Protein AF-H5TL87-F1 (afdb_monomer_lite)

pLDDT: mean 71.35, std 17.28, range [43.56, 94.31]

Structure (mmCIF, N/CA/C/O backbone):
data_AF-H5TL87-F1
#
_entry.id   AF-H5TL87-F1
#
loop_
_atom_site.group_PDB
_atom_site.id
_atom_site.type_symbol
_atom_site.label_atom_id
_atom_site.label_alt_id
_atom_site.label_comp_id
_atom_site.label_asym_id
_atom_site.label_entity_id
_atom_site.label_seq_id
_atom_site.pdbx_PDB_ins_code
_atom_site.Cartn_x
_atom_site.Cartn_y
_atom_site.Cartn_z
_atom_site.occupancy
_atom_site.B_iso_or_equiv
_atom_site.auth_seq_id
_atom_site.auth_comp_id
_atom_site.auth_asym_id
_atom_site.auth_atom_id
_atom_site.pdbx_PDB_model_num
ATOM 1 N N . HIS A 1 1 ? 25.131 -16.813 -22.843 1.00 49.69 1 HIS A N 1
ATOM 2 C CA . HIS A 1 1 ? 24.620 -15.537 -23.363 1.00 49.69 1 HIS A CA 1
ATOM 3 C C . HIS A 1 1 ? 23.136 -15.681 -23.675 1.00 49.69 1 HIS A C 1
ATOM 5 O O . HIS A 1 1 ? 22.746 -16.664 -24.287 1.00 49.69 1 HIS A O 1
ATOM 11 N N . ASP A 1 2 ? 22.353 -14.729 -23.167 1.00 52.34 2 ASP A N 1
ATOM 12 C CA . ASP A 1 2 ? 21.131 -14.170 -23.767 1.00 52.34 2 ASP A CA 1
ATOM 13 C C . ASP A 1 2 ? 19.817 -14.960 -23.745 1.00 52.34 2 ASP A C 1
ATOM 15 O O . ASP A 1 2 ? 19.036 -14.928 -24.688 1.00 52.34 2 ASP A O 1
ATOM 19 N N . HIS A 1 3 ? 19.494 -15.589 -22.612 1.00 46.31 3 HIS A N 1
ATOM 20 C CA . HIS A 1 3 ? 18.098 -15.936 -22.280 1.00 46.31 3 HIS A CA 1
ATOM 21 C C . HIS A 1 3 ? 17.522 -15.047 -21.155 1.00 46.31 3 HIS A C 1
ATOM 23 O O . HIS A 1 3 ? 16.311 -15.010 -20.947 1.00 46.31 3 HIS A O 1
ATOM 29 N N . ALA A 1 4 ? 18.371 -14.290 -20.448 1.00 50.25 4 ALA A N 1
ATOM 30 C CA . ALA A 1 4 ? 17.962 -13.422 -19.341 1.00 50.25 4 ALA A CA 1
ATOM 31 C C . ALA A 1 4 ? 17.340 -12.092 -19.816 1.00 50.25 4 ALA A C 1
ATOM 33 O O . ALA A 1 4 ? 16.359 -11.627 -19.231 1.00 50.25 4 ALA A O 1
ATOM 34 N N . ASP A 1 5 ? 17.831 -11.521 -20.919 1.00 50.16 5 ASP A N 1
ATOM 35 C CA . ASP A 1 5 ? 17.397 -10.195 -21.383 1.00 50.16 5 ASP A CA 1
ATOM 36 C C . ASP A 1 5 ? 16.049 -10.213 -22.119 1.00 50.16 5 ASP A C 1
ATOM 38 O O . ASP A 1 5 ? 15.261 -9.268 -22.019 1.00 50.16 5 ASP A O 1
ATOM 42 N N . ILE A 1 6 ? 15.712 -11.325 -22.781 1.00 48.50 6 ILE A N 1
ATOM 43 C CA . ILE A 1 6 ? 14.431 -11.483 -23.488 1.00 48.50 6 I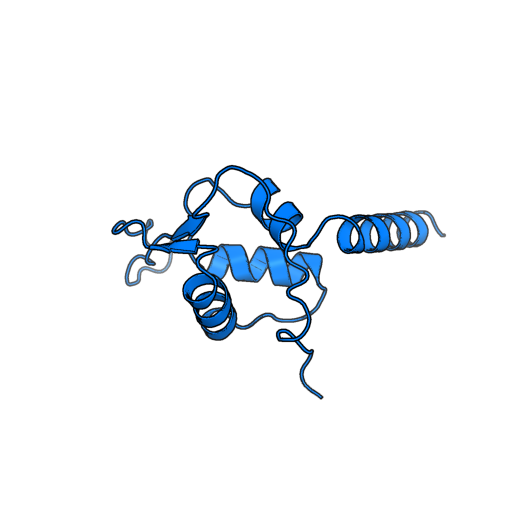LE A CA 1
ATOM 44 C C . ILE A 1 6 ? 13.281 -11.706 -22.490 1.00 48.50 6 ILE A C 1
ATOM 46 O O . ILE A 1 6 ? 12.205 -11.120 -22.644 1.00 48.50 6 ILE 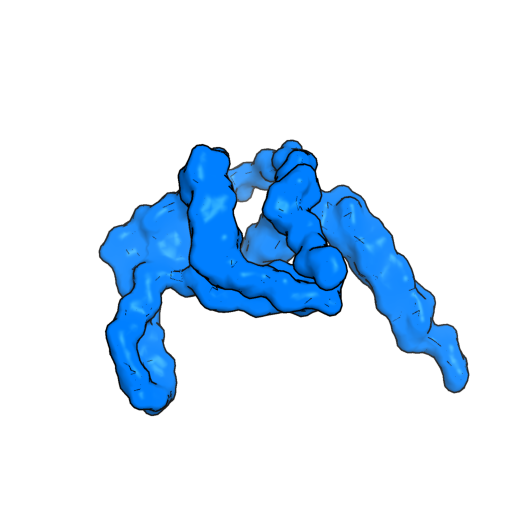A O 1
ATOM 50 N N . ILE A 1 7 ? 13.521 -12.451 -21.402 1.00 49.62 7 ILE A N 1
ATOM 51 C CA . ILE A 1 7 ? 12.538 -12.633 -20.320 1.00 49.62 7 ILE A CA 1
ATOM 52 C C . ILE A 1 7 ? 12.338 -11.320 -19.545 1.00 49.62 7 ILE A C 1
ATOM 54 O O . ILE A 1 7 ? 11.203 -10.961 -19.219 1.00 49.62 7 ILE A O 1
ATOM 58 N N . ALA A 1 8 ? 13.406 -10.549 -19.309 1.00 52.03 8 ALA A N 1
ATOM 59 C CA . ALA A 1 8 ? 13.315 -9.254 -18.635 1.00 52.03 8 ALA A CA 1
ATOM 60 C C . ALA A 1 8 ? 12.528 -8.213 -19.455 1.00 52.03 8 ALA A C 1
ATOM 62 O O . ALA A 1 8 ? 11.692 -7.497 -18.899 1.00 52.03 8 ALA A O 1
ATOM 63 N N . SER A 1 9 ? 12.733 -8.158 -20.776 1.00 49.34 9 SER A N 1
ATOM 64 C CA . SER A 1 9 ? 12.058 -7.194 -21.659 1.00 49.34 9 SER A CA 1
ATOM 65 C C . SER A 1 9 ? 10.592 -7.564 -21.940 1.00 49.34 9 SER A C 1
ATOM 67 O O . SER A 1 9 ? 9.730 -6.682 -22.001 1.00 49.34 9 SER A O 1
ATOM 69 N N . GLY A 1 10 ? 10.284 -8.865 -22.043 1.00 46.44 10 GLY A N 1
ATOM 70 C CA . GLY A 1 10 ? 8.914 -9.373 -22.180 1.00 46.44 10 GLY A CA 1
ATOM 71 C C . GLY A 1 10 ? 8.075 -9.153 -20.919 1.00 46.44 10 GLY A C 1
ATOM 72 O O . GLY A 1 10 ? 6.955 -8.648 -21.001 1.00 46.44 10 GLY A O 1
ATOM 73 N N . ARG A 1 11 ? 8.647 -9.422 -19.737 1.00 50.31 11 ARG A N 1
ATOM 74 C CA . ARG A 1 11 ? 7.973 -9.228 -18.443 1.00 50.31 11 ARG A CA 1
ATOM 75 C C . ARG A 1 11 ? 7.727 -7.753 -18.130 1.00 50.31 11 ARG A C 1
ATOM 77 O O . ARG A 1 11 ? 6.654 -7.416 -17.650 1.00 50.31 11 ARG A O 1
ATOM 84 N N . ARG A 1 12 ? 8.669 -6.864 -18.459 1.00 51.44 12 ARG A N 1
ATOM 85 C CA . ARG A 1 12 ? 8.543 -5.413 -18.228 1.00 51.44 12 ARG A CA 1
ATOM 86 C C . ARG A 1 12 ? 7.494 -4.767 -19.147 1.00 51.44 12 ARG A C 1
ATOM 88 O O . ARG A 1 12 ? 6.732 -3.917 -18.698 1.00 51.44 12 ARG A O 1
ATOM 95 N N . ARG A 1 13 ? 7.381 -5.216 -20.407 1.00 47.66 13 ARG A N 1
ATOM 96 C CA . ARG A 1 13 ? 6.312 -4.774 -21.328 1.00 47.66 13 ARG A CA 1
ATOM 97 C C . ARG A 1 13 ? 4.940 -5.350 -20.983 1.00 47.66 13 ARG A C 1
ATOM 99 O O . ARG A 1 13 ? 3.948 -4.653 -21.160 1.00 47.66 13 ARG A O 1
ATOM 106 N N . LEU A 1 14 ? 4.873 -6.590 -20.497 1.00 46.56 14 LEU A N 1
ATOM 107 C CA . LEU A 1 14 ? 3.624 -7.186 -20.019 1.00 46.56 14 LEU A CA 1
ATOM 108 C C . LEU A 1 14 ? 3.157 -6.510 -18.718 1.00 46.56 14 LEU A C 1
ATOM 110 O O . LEU A 1 14 ? 1.977 -6.201 -18.582 1.00 46.56 14 LEU A O 1
ATOM 114 N N . ALA A 1 15 ? 4.097 -6.183 -17.824 1.00 47.12 15 ALA A N 1
ATOM 115 C CA . ALA A 1 15 ? 3.832 -5.462 -16.583 1.00 47.12 15 ALA A CA 1
ATOM 116 C C . ALA A 1 15 ? 3.451 -3.986 -16.795 1.00 47.12 15 ALA A C 1
ATOM 118 O O . ALA A 1 15 ? 2.692 -3.432 -16.019 1.00 47.12 15 ALA A O 1
ATOM 119 N N . GLY A 1 16 ? 3.927 -3.348 -17.868 1.00 49.91 16 GLY A N 1
ATOM 120 C CA . GLY A 1 16 ? 3.450 -2.021 -18.267 1.00 49.91 16 GLY A CA 1
ATOM 121 C C . GLY A 1 16 ? 2.068 -2.027 -18.938 1.00 49.91 16 GLY A C 1
ATOM 122 O O . GLY A 1 16 ? 1.445 -0.976 -19.032 1.00 49.91 16 GLY A O 1
ATOM 123 N N . LYS A 1 17 ? 1.595 -3.187 -19.424 1.00 43.56 17 LYS A N 1
ATOM 124 C CA . LYS A 1 17 ? 0.291 -3.348 -20.101 1.00 43.56 17 LYS A CA 1
ATOM 125 C C . LYS A 1 17 ? -0.832 -3.800 -19.165 1.00 43.56 17 LYS A C 1
ATOM 127 O O . LYS A 1 17 ? -1.989 -3.477 -19.411 1.00 43.56 17 LYS A O 1
ATOM 132 N N . LEU A 1 18 ? -0.509 -4.533 -18.103 1.00 52.47 18 LEU A N 1
ATOM 133 C CA . LEU A 1 18 ? -1.405 -4.740 -16.967 1.00 52.47 18 LEU A CA 1
ATOM 134 C C . LEU A 1 18 ? -1.244 -3.511 -16.073 1.00 52.47 18 LEU A C 1
ATOM 136 O O . LEU A 1 18 ? -0.143 -3.280 -15.592 1.00 52.47 18 LEU A O 1
ATOM 140 N N . SER A 1 19 ? -2.284 -2.695 -15.879 1.00 59.66 19 SER A N 1
ATOM 141 C CA . SER A 1 19 ? -2.180 -1.522 -14.991 1.00 59.66 19 SER A CA 1
ATOM 142 C C . SER A 1 19 ? -1.488 -1.915 -13.678 1.00 59.66 19 SER A C 1
ATOM 144 O O . SER A 1 19 ? -1.820 -2.945 -13.102 1.00 59.66 19 SER A O 1
ATOM 146 N N . TYR A 1 20 ? -0.487 -1.161 -13.221 1.00 59.12 20 TYR A N 1
ATOM 147 C CA . TYR A 1 20 ? 0.352 -1.577 -12.085 1.00 59.12 20 TYR A CA 1
ATOM 148 C C . TYR A 1 20 ? -0.448 -1.808 -10.800 1.00 59.12 20 TYR A C 1
ATOM 150 O O . TYR A 1 20 ? -0.073 -2.660 -9.996 1.00 59.12 20 TYR A O 1
ATOM 158 N N . THR A 1 21 ? -1.577 -1.112 -10.644 1.00 59.34 21 THR A N 1
ATOM 159 C CA . THR A 1 21 ? -2.552 -1.378 -9.583 1.00 59.34 21 THR A CA 1
ATOM 160 C C . THR A 1 21 ? -3.045 -2.825 -9.646 1.00 59.34 21 THR A C 1
ATOM 162 O O . THR A 1 21 ? -3.096 -3.476 -8.616 1.00 59.34 21 THR A O 1
ATOM 165 N N . ASN A 1 22 ? -3.292 -3.374 -10.840 1.00 60.22 22 ASN A N 1
ATOM 166 C CA . ASN A 1 22 ? -3.696 -4.768 -11.067 1.00 60.22 22 ASN A CA 1
ATOM 167 C C . ASN A 1 22 ? -2.604 -5.777 -10.671 1.00 60.22 22 ASN A C 1
ATOM 169 O O . ASN A 1 22 ? -2.877 -6.775 -10.012 1.00 60.22 22 ASN A O 1
ATOM 173 N N . ILE A 1 23 ? -1.344 -5.511 -11.026 1.00 65.12 23 ILE A N 1
ATOM 174 C CA . ILE A 1 23 ? -0.236 -6.416 -10.679 1.00 65.12 23 ILE A CA 1
ATOM 175 C C . ILE A 1 23 ? -0.014 -6.435 -9.170 1.00 65.12 23 ILE A C 1
ATOM 177 O O . ILE A 1 23 ? 0.135 -7.502 -8.582 1.00 65.12 23 ILE A O 1
ATOM 181 N N . ALA A 1 24 ? -0.022 -5.262 -8.537 1.00 64.00 24 ALA A N 1
ATOM 182 C CA . ALA A 1 24 ? 0.099 -5.173 -7.092 1.00 64.00 24 ALA A CA 1
ATOM 183 C C . ALA A 1 24 ? -1.101 -5.824 -6.386 1.00 64.00 24 ALA A C 1
ATOM 185 O O . ALA A 1 24 ? -0.909 -6.493 -5.378 1.00 64.00 24 ALA A O 1
ATOM 186 N N . PHE A 1 25 ? -2.307 -5.716 -6.953 1.00 65.88 25 PHE A N 1
ATOM 187 C CA . PHE A 1 25 ? -3.511 -6.398 -6.471 1.00 65.88 25 PHE A CA 1
ATOM 188 C C . PHE A 1 25 ? -3.374 -7.922 -6.488 1.00 65.88 25 PHE A C 1
ATOM 190 O O . PHE A 1 25 ? -3.728 -8.589 -5.524 1.00 65.88 25 PHE A O 1
ATOM 197 N N . ALA A 1 26 ? -2.836 -8.473 -7.578 1.00 65.94 26 ALA A N 1
ATOM 198 C CA . ALA A 1 26 ? -2.659 -9.913 -7.734 1.00 65.94 26 ALA A CA 1
ATOM 199 C C . ALA A 1 26 ? -1.565 -10.494 -6.820 1.00 65.94 26 ALA A C 1
ATOM 201 O O . ALA A 1 26 ? -1.576 -11.692 -6.539 1.00 65.94 26 ALA A O 1
ATOM 202 N N . LEU A 1 27 ? -0.604 -9.668 -6.392 1.00 71.19 27 LEU A N 1
ATOM 203 C CA . LEU A 1 27 ? 0.540 -10.094 -5.581 1.00 71.19 27 LEU A CA 1
ATOM 204 C C . LEU A 1 27 ? 0.381 -9.784 -4.090 1.00 71.19 27 LEU A C 1
ATOM 206 O O . LEU A 1 27 ? 0.984 -10.470 -3.266 1.00 71.19 27 LEU A O 1
ATOM 210 N N . ALA A 1 28 ? -0.389 -8.756 -3.736 1.00 77.88 28 ALA A N 1
ATOM 211 C CA . ALA A 1 28 ? -0.580 -8.366 -2.350 1.00 77.88 28 ALA A CA 1
ATOM 212 C C . ALA A 1 28 ? -1.549 -9.324 -1.629 1.00 77.88 28 ALA A C 1
ATOM 214 O O . ALA A 1 28 ? -2.532 -9.785 -2.215 1.00 77.88 28 ALA A O 1
ATOM 215 N N . PRO A 1 29 ? -1.326 -9.602 -0.333 1.00 80.62 29 PRO A N 1
ATOM 216 C CA . PRO A 1 29 ? -2.302 -10.303 0.496 1.00 80.62 29 PRO A CA 1
ATOM 217 C C . PRO A 1 29 ? -3.653 -9.568 0.552 1.00 80.62 29 PRO A C 1
ATOM 219 O O . PRO A 1 29 ? -3.745 -8.382 0.264 1.00 80.62 29 PRO A O 1
ATOM 222 N N . ALA A 1 30 ? -4.710 -10.220 1.048 1.00 85.56 30 ALA A N 1
ATOM 223 C CA . ALA A 1 30 ? -6.011 -9.557 1.241 1.00 85.56 30 ALA A CA 1
ATOM 224 C C . ALA A 1 30 ? -5.958 -8.361 2.220 1.00 85.56 30 ALA A C 1
ATOM 226 O O . ALA A 1 30 ? -6.807 -7.471 2.177 1.00 85.56 30 ALA A O 1
ATOM 227 N N . ARG A 1 31 ? -4.980 -8.356 3.137 1.00 90.56 31 ARG A N 1
ATOM 228 C CA . ARG A 1 31 ? -4.689 -7.255 4.063 1.00 90.56 31 ARG A CA 1
ATOM 229 C C . ARG A 1 31 ? -3.186 -7.105 4.191 1.00 90.56 31 ARG A C 1
ATOM 231 O O . ARG A 1 31 ? -2.513 -8.084 4.501 1.00 90.56 31 ARG A O 1
ATOM 238 N N . PHE A 1 32 ? -2.683 -5.894 4.023 1.00 90.75 32 PHE A N 1
ATOM 239 C CA . PHE A 1 32 ? -1.247 -5.638 3.976 1.00 90.75 32 PHE A CA 1
ATOM 240 C C . PHE A 1 32 ? -0.882 -4.334 4.692 1.00 90.75 32 PHE A C 1
ATOM 242 O O . PHE A 1 32 ? -1.681 -3.391 4.728 1.00 90.75 32 PHE A O 1
ATOM 249 N N . PRO A 1 33 ? 0.324 -4.242 5.273 1.00 93.44 33 PRO A N 1
ATOM 250 C CA . PRO A 1 33 ? 0.909 -2.961 5.621 1.00 93.44 33 PRO A CA 1
ATOM 251 C C . PRO A 1 33 ? 1.301 -2.214 4.340 1.00 93.44 33 PRO A C 1
ATOM 253 O O . PRO A 1 33 ? 1.700 -2.815 3.344 1.00 93.44 33 PRO A O 1
ATOM 256 N N . MET A 1 34 ? 1.244 -0.881 4.364 1.00 91.94 34 MET A N 1
ATOM 257 C CA . MET A 1 34 ? 1.580 -0.094 3.170 1.00 91.94 34 MET A CA 1
ATOM 258 C C . MET A 1 34 ? 3.043 -0.271 2.727 1.00 91.94 34 MET A C 1
ATOM 260 O O . MET A 1 34 ? 3.343 -0.130 1.547 1.00 91.94 34 MET A O 1
ATOM 264 N N . SER A 1 35 ? 3.948 -0.609 3.650 1.00 92.00 35 SER A N 1
ATOM 265 C CA . SER A 1 35 ? 5.352 -0.900 3.336 1.00 92.00 35 SER A CA 1
ATOM 266 C C . SER A 1 35 ? 5.504 -2.108 2.410 1.00 92.00 35 SER A C 1
ATOM 268 O O . SER A 1 35 ? 6.270 -2.042 1.459 1.00 92.00 35 SER A O 1
ATOM 270 N N . GLU A 1 36 ? 4.725 -3.170 2.627 1.00 90.81 36 GLU A N 1
ATOM 271 C CA . GLU A 1 36 ? 4.754 -4.373 1.784 1.00 90.81 36 GLU A CA 1
ATOM 272 C C . GLU A 1 36 ? 4.235 -4.063 0.375 1.00 90.81 36 GLU A C 1
ATOM 274 O O . GLU A 1 36 ? 4.848 -4.445 -0.619 1.00 90.81 36 GLU A O 1
ATOM 279 N N . LEU A 1 37 ? 3.166 -3.265 0.269 1.00 88.62 37 LEU A N 1
ATOM 280 C CA . LEU A 1 37 ? 2.701 -2.789 -1.033 1.00 88.62 37 LEU A CA 1
ATOM 281 C C . LEU A 1 37 ? 3.767 -1.921 -1.727 1.00 88.62 37 LEU A C 1
ATOM 283 O O . LEU A 1 37 ? 4.006 -2.069 -2.923 1.00 88.62 37 LEU A O 1
ATOM 287 N N . SER A 1 38 ? 4.447 -1.051 -0.977 1.00 88.69 38 SER A N 1
ATOM 288 C CA . SER A 1 38 ? 5.555 -0.223 -1.469 1.00 88.69 38 SER A CA 1
ATOM 289 C C . SER A 1 38 ? 6.694 -1.074 -2.039 1.00 88.69 38 SER A C 1
ATOM 291 O O . SER A 1 38 ? 7.202 -0.763 -3.112 1.00 88.69 38 SER A O 1
ATOM 293 N N . GLU A 1 39 ? 7.063 -2.169 -1.370 1.00 88.12 39 GLU A N 1
ATOM 294 C CA . GLU A 1 39 ? 8.090 -3.114 -1.831 1.00 88.12 39 GLU A CA 1
ATOM 295 C C . GLU A 1 39 ? 7.698 -3.807 -3.143 1.00 88.12 39 GLU A C 1
ATOM 297 O O . GLU A 1 39 ? 8.517 -3.886 -4.063 1.00 88.12 39 GLU A O 1
ATOM 302 N N . ILE A 1 40 ? 6.438 -4.237 -3.272 1.00 85.19 40 ILE A N 1
ATOM 303 C CA . ILE A 1 40 ? 5.907 -4.817 -4.516 1.00 85.19 40 ILE A CA 1
ATOM 304 C C . ILE A 1 40 ? 6.007 -3.801 -5.664 1.00 85.19 40 ILE A C 1
ATOM 306 O O . ILE A 1 40 ? 6.478 -4.138 -6.754 1.00 85.19 40 ILE A O 1
ATOM 310 N N . TYR A 1 41 ? 5.623 -2.544 -5.418 1.00 81.12 41 TYR A N 1
ATOM 311 C CA . TYR A 1 41 ? 5.738 -1.469 -6.406 1.00 81.12 41 TYR A CA 1
ATOM 312 C C . TYR A 1 41 ? 7.199 -1.179 -6.775 1.00 81.12 41 TYR A C 1
ATOM 314 O O . TYR A 1 41 ? 7.500 -1.068 -7.962 1.00 81.12 41 TYR A O 1
ATOM 322 N N . CYS A 1 42 ? 8.117 -1.120 -5.804 1.00 84.31 42 CYS A N 1
ATOM 323 C CA . CYS A 1 42 ? 9.551 -0.962 -6.064 1.00 84.31 42 CYS A CA 1
ATOM 324 C C . CYS A 1 42 ? 10.085 -2.069 -6.983 1.00 84.31 42 CYS A C 1
ATOM 326 O O . CYS A 1 42 ? 10.780 -1.789 -7.960 1.00 84.31 42 CYS A O 1
ATOM 328 N N . ALA A 1 43 ? 9.739 -3.327 -6.692 1.00 82.06 43 ALA A N 1
ATOM 329 C CA . ALA A 1 43 ? 10.176 -4.479 -7.473 1.00 82.06 43 ALA A CA 1
ATOM 330 C C . ALA A 1 43 ? 9.601 -4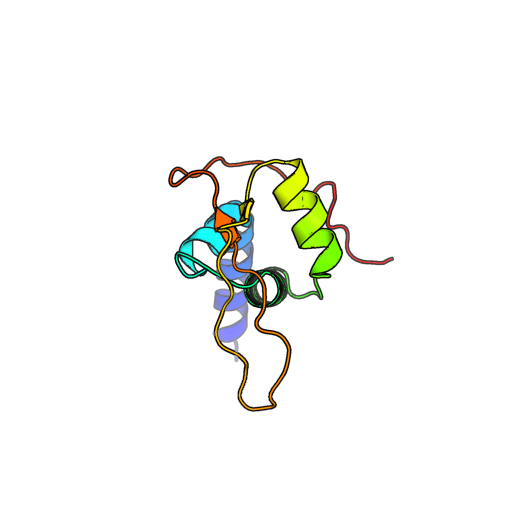.471 -8.900 1.00 82.06 43 ALA A C 1
ATOM 332 O O . ALA A 1 43 ? 10.300 -4.820 -9.853 1.00 82.06 43 ALA A O 1
ATOM 333 N N . ALA A 1 44 ? 8.343 -4.051 -9.058 1.00 75.12 44 ALA A N 1
ATOM 334 C CA . ALA A 1 44 ? 7.682 -3.963 -10.357 1.00 75.12 44 ALA A CA 1
ATOM 335 C C . ALA A 1 44 ? 8.215 -2.802 -11.216 1.00 75.12 44 ALA A C 1
ATOM 337 O O . ALA A 1 44 ? 8.414 -2.967 -12.420 1.00 75.12 44 ALA A O 1
ATOM 338 N N . LEU A 1 45 ? 8.453 -1.639 -10.602 1.00 75.25 45 LEU A N 1
ATOM 339 C CA . LEU A 1 45 ? 8.860 -0.407 -11.281 1.00 75.25 45 LEU A CA 1
ATOM 340 C C . LEU A 1 45 ? 10.375 -0.303 -11.495 1.00 75.25 45 LEU A C 1
ATOM 342 O O . LEU A 1 45 ? 10.826 0.393 -12.404 1.00 75.25 45 LEU A O 1
ATOM 346 N N . GLY A 1 46 ? 11.168 -1.004 -10.683 1.00 77.38 46 GLY A N 1
ATOM 347 C CA . GLY A 1 46 ? 12.627 -0.942 -10.729 1.00 77.38 46 GLY A CA 1
ATOM 348 C C . GLY A 1 46 ? 13.215 0.343 -10.138 1.00 77.38 46 GLY A C 1
ATOM 349 O O . GLY A 1 46 ? 14.379 0.638 -10.395 1.00 77.38 46 GLY A O 1
ATOM 350 N N . TYR A 1 47 ? 12.437 1.106 -9.364 1.00 78.69 47 TYR A N 1
ATOM 351 C CA . TYR A 1 47 ? 12.898 2.294 -8.641 1.00 78.69 47 TYR A CA 1
ATOM 352 C C . TYR A 1 47 ? 12.209 2.427 -7.271 1.00 78.69 47 TYR A C 1
ATOM 354 O O . TYR A 1 47 ? 11.134 1.855 -7.079 1.00 78.69 47 TYR A O 1
ATOM 362 N N . PRO A 1 48 ? 12.798 3.171 -6.311 1.00 81.69 48 PRO A N 1
ATOM 363 C CA . PRO A 1 48 ? 12.217 3.347 -4.983 1.00 81.69 48 PRO A CA 1
ATOM 364 C C . PRO A 1 48 ? 10.870 4.076 -5.011 1.00 81.69 48 PRO A C 1
ATOM 366 O O . PRO A 1 48 ? 10.722 5.122 -5.642 1.00 81.69 48 PRO A O 1
ATOM 369 N N . VAL A 1 49 ? 9.905 3.553 -4.262 1.00 85.06 49 VAL A N 1
ATOM 370 C CA . VAL A 1 49 ? 8.580 4.138 -4.059 1.00 85.06 49 VAL A CA 1
ATOM 371 C C . VAL A 1 49 ? 8.445 4.500 -2.591 1.00 85.06 49 VAL A C 1
ATOM 373 O O . VAL A 1 49 ? 8.623 3.654 -1.716 1.00 85.06 49 VAL A O 1
ATOM 376 N N . ASP A 1 50 ? 8.144 5.769 -2.324 1.00 90.75 50 ASP A N 1
ATOM 377 C CA . ASP A 1 50 ? 7.922 6.249 -0.965 1.00 90.75 50 ASP A CA 1
ATOM 378 C C . ASP A 1 50 ? 6.561 5.774 -0.438 1.00 90.75 50 ASP A C 1
ATOM 380 O O . ASP A 1 50 ? 5.509 6.072 -1.011 1.00 90.75 50 ASP A O 1
ATOM 384 N N . THR A 1 51 ? 6.583 5.060 0.686 1.00 91.44 51 THR A N 1
ATOM 385 C CA . THR A 1 51 ? 5.395 4.470 1.315 1.00 91.44 51 THR A CA 1
ATOM 386 C C . THR A 1 51 ? 4.368 5.519 1.744 1.00 91.44 51 THR A C 1
ATOM 388 O O . THR A 1 51 ? 3.163 5.288 1.627 1.00 91.44 51 THR A O 1
ATOM 391 N N . THR A 1 52 ? 4.813 6.687 2.215 1.00 91.56 52 THR A N 1
ATOM 392 C CA . THR A 1 52 ? 3.912 7.758 2.672 1.00 91.56 52 THR A CA 1
ATOM 393 C C . THR A 1 52 ? 3.179 8.384 1.491 1.00 91.56 52 THR A C 1
ATOM 395 O O . THR A 1 52 ? 1.964 8.589 1.527 1.00 91.56 52 THR A O 1
ATOM 398 N N . ASN A 1 53 ? 3.907 8.659 0.414 1.00 86.25 53 ASN A N 1
ATOM 399 C CA . ASN A 1 53 ? 3.368 9.187 -0.823 1.00 86.25 53 ASN A CA 1
ATOM 400 C C . ASN A 1 53 ? 2.410 8.190 -1.481 1.00 86.25 53 ASN A C 1
ATOM 402 O O . ASN A 1 53 ? 1.333 8.589 -1.926 1.00 86.25 53 ASN A O 1
ATOM 406 N N . LEU A 1 54 ? 2.771 6.903 -1.485 1.00 86.56 54 LEU A N 1
ATOM 407 C CA . LEU A 1 54 ? 1.920 5.827 -1.983 1.00 86.56 54 LEU A CA 1
ATOM 408 C C . LEU A 1 54 ? 0.599 5.774 -1.208 1.00 86.56 54 LEU A C 1
ATOM 410 O O . LEU A 1 54 ? -0.463 5.862 -1.823 1.00 86.56 54 LEU A O 1
ATOM 414 N N . LEU A 1 55 ? 0.657 5.743 0.131 1.00 90.75 55 LEU A N 1
ATOM 415 C CA . LEU A 1 55 ? -0.532 5.799 0.986 1.00 90.75 55 LEU A CA 1
ATOM 416 C C . LEU A 1 55 ? -1.410 7.001 0.639 1.00 90.75 55 LEU A C 1
ATOM 418 O O . LEU A 1 55 ? -2.604 6.862 0.388 1.00 90.75 55 LEU A O 1
ATOM 422 N N . ARG A 1 56 ? -0.806 8.190 0.593 1.00 90.31 56 ARG A N 1
ATOM 423 C CA . ARG A 1 56 ? -1.512 9.444 0.330 1.00 90.31 56 ARG A CA 1
ATOM 424 C C . ARG A 1 56 ? -2.241 9.419 -1.013 1.00 90.31 56 ARG A C 1
ATOM 426 O O . ARG A 1 56 ? -3.377 9.881 -1.088 1.00 90.31 56 ARG A O 1
ATOM 433 N N . ILE A 1 57 ? -1.604 8.907 -2.067 1.00 83.31 57 ILE A N 1
ATOM 434 C CA . ILE A 1 57 ? -2.199 8.825 -3.407 1.00 83.31 57 ILE A CA 1
ATOM 435 C C . ILE A 1 57 ? -3.347 7.812 -3.420 1.00 83.31 57 ILE A C 1
ATOM 437 O O . ILE A 1 57 ? -4.456 8.170 -3.821 1.00 83.31 57 ILE A O 1
ATOM 441 N N . LEU A 1 58 ? -3.102 6.587 -2.944 1.00 85.06 58 LEU A N 1
ATOM 442 C CA . LEU A 1 58 ? -4.079 5.500 -3.008 1.00 85.06 58 LEU A CA 1
ATOM 443 C C . LEU A 1 58 ? -5.297 5.765 -2.116 1.00 85.06 58 LEU A C 1
ATOM 445 O O . LEU A 1 58 ? -6.426 5.542 -2.548 1.00 85.06 58 LEU A O 1
ATOM 449 N N . SER A 1 59 ? -5.104 6.304 -0.908 1.00 88.81 59 SER A N 1
ATOM 450 C CA . SER A 1 59 ? -6.220 6.673 -0.029 1.00 88.81 59 SER A CA 1
ATOM 451 C C . SER A 1 59 ? -7.026 7.841 -0.588 1.00 88.81 59 SER A C 1
ATOM 453 O O . SER A 1 59 ? -8.252 7.792 -0.574 1.00 88.81 59 SER A O 1
ATOM 455 N N . ARG A 1 60 ? -6.372 8.876 -1.139 1.00 85.88 60 ARG A N 1
ATOM 456 C CA . ARG A 1 60 ? -7.082 10.016 -1.751 1.00 85.88 60 ARG A CA 1
ATOM 457 C C . ARG A 1 60 ? -7.945 9.588 -2.937 1.00 85.88 60 ARG A C 1
ATOM 459 O O . ARG A 1 60 ? -8.980 10.198 -3.184 1.00 85.88 60 ARG A O 1
ATOM 466 N N . ARG A 1 61 ? -7.505 8.574 -3.681 1.00 80.62 61 ARG A N 1
ATOM 467 C CA . ARG A 1 61 ? -8.231 8.019 -4.830 1.00 80.62 61 ARG A CA 1
ATOM 468 C C . ARG A 1 61 ? -9.224 6.920 -4.444 1.00 80.62 61 ARG A C 1
ATOM 470 O O . ARG A 1 61 ? -9.904 6.406 -5.320 1.00 80.62 61 ARG A O 1
ATOM 477 N N . GLY A 1 62 ? -9.323 6.576 -3.158 1.00 84.56 62 GLY A N 1
ATOM 478 C CA . GLY A 1 62 ? -10.214 5.522 -2.678 1.00 84.56 62 GLY A CA 1
ATOM 479 C C . GLY A 1 62 ? -9.830 4.125 -3.167 1.00 84.56 62 GLY A C 1
ATOM 480 O O . GLY A 1 62 ? -10.685 3.255 -3.200 1.00 84.56 62 GLY A O 1
ATOM 481 N N . VAL A 1 63 ? -8.571 3.902 -3.559 1.00 83.44 63 VAL A N 1
ATOM 482 C CA . VAL A 1 63 ? -8.077 2.595 -4.030 1.00 83.44 63 VAL A CA 1
ATOM 483 C C . VAL A 1 63 ? -7.838 1.649 -2.855 1.00 83.44 63 VAL A C 1
ATOM 485 O O . VAL A 1 63 ? -8.060 0.446 -2.964 1.00 83.44 63 VAL A O 1
ATOM 488 N N . VAL A 1 64 ? -7.413 2.195 -1.714 1.00 87.25 64 VAL A N 1
ATOM 489 C CA . VAL A 1 64 ? -7.196 1.445 -0.473 1.00 87.25 64 VAL A CA 1
ATOM 490 C C . VAL A 1 64 ? -7.957 2.070 0.683 1.00 87.25 64 VAL A C 1
ATOM 492 O O . VAL A 1 64 ? -8.060 3.294 0.799 1.00 87.25 64 VAL A O 1
ATOM 495 N N . VAL A 1 65 ? -8.429 1.212 1.578 1.00 92.31 65 VAL A N 1
ATOM 496 C CA . VAL A 1 65 ? -9.130 1.575 2.806 1.00 92.31 65 VAL A CA 1
ATOM 497 C C . VAL A 1 65 ? -8.375 1.047 4.017 1.00 92.31 65 VAL A C 1
ATOM 499 O O . VAL A 1 65 ? -7.792 -0.040 3.994 1.00 92.31 65 VAL A O 1
ATOM 502 N N . ALA A 1 66 ? -8.374 1.829 5.096 1.00 93.38 66 ALA A N 1
ATOM 503 C CA . ALA A 1 66 ? -7.869 1.359 6.377 1.00 93.38 66 ALA A CA 1
ATOM 504 C C . ALA A 1 66 ? -8.809 0.276 6.918 1.00 93.38 66 ALA A C 1
ATOM 506 O O . ALA A 1 66 ? -10.021 0.465 6.977 1.00 93.38 66 ALA A O 1
ATOM 507 N N . THR A 1 67 ? -8.251 -0.852 7.351 1.00 91.25 67 THR A N 1
ATOM 508 C CA . THR A 1 67 ? -9.053 -1.977 7.867 1.00 91.25 67 THR A CA 1
ATOM 509 C C . THR A 1 67 ? -9.457 -1.812 9.334 1.00 91.25 67 THR A C 1
ATOM 511 O O . THR A 1 67 ? -10.193 -2.637 9.865 1.00 91.25 67 THR A O 1
ATOM 514 N N . GLY A 1 68 ? -8.901 -0.812 10.028 1.00 89.56 68 GLY A N 1
ATOM 515 C CA . GLY A 1 68 ? -8.995 -0.679 11.487 1.00 89.56 68 GLY A CA 1
ATOM 516 C C . GLY A 1 68 ? -8.190 -1.728 12.264 1.00 89.56 68 GLY A C 1
ATOM 517 O O . GLY A 1 68 ? -8.164 -1.693 13.491 1.00 89.56 68 GLY A O 1
ATOM 518 N N . THR A 1 69 ? -7.507 -2.644 11.570 1.00 89.31 69 THR A N 1
ATOM 519 C CA . THR A 1 69 ? -6.677 -3.685 12.181 1.00 89.31 69 THR A CA 1
ATOM 520 C C . THR A 1 69 ? -5.196 -3.357 12.063 1.00 89.31 69 THR A C 1
ATOM 522 O O . THR A 1 69 ? -4.767 -2.593 11.193 1.00 89.31 69 THR A O 1
ATOM 525 N N . VAL A 1 70 ? -4.408 -3.942 12.960 1.00 89.19 70 VAL A N 1
ATOM 526 C CA . VAL A 1 70 ? -2.951 -3.836 12.953 1.00 89.19 70 VAL A CA 1
ATOM 527 C C . VAL A 1 70 ? -2.331 -5.197 12.658 1.00 89.19 70 VAL A C 1
ATOM 529 O O . VAL A 1 70 ? -2.880 -6.238 13.019 1.00 89.19 70 VAL A O 1
ATOM 532 N N . GLY A 1 71 ? -1.199 -5.184 11.962 1.00 84.50 71 GLY A N 1
ATOM 533 C CA . GLY A 1 71 ? -0.442 -6.378 11.620 1.00 84.50 71 GLY A CA 1
ATOM 534 C C . GLY A 1 71 ? 0.288 -6.963 12.820 1.00 84.50 71 GLY A C 1
ATOM 535 O O . GLY A 1 71 ? 0.202 -6.476 13.946 1.00 84.50 71 GLY A O 1
ATOM 536 N N . ARG A 1 72 ? 1.061 -8.018 12.574 1.00 81.44 72 ARG A N 1
ATOM 537 C CA . ARG A 1 72 ? 1.987 -8.526 13.587 1.00 81.44 72 ARG A CA 1
ATOM 538 C C . ARG A 1 72 ? 3.201 -7.611 13.670 1.00 81.44 72 ARG A C 1
ATOM 540 O O . ARG A 1 72 ? 3.679 -7.099 12.661 1.00 81.44 72 ARG A O 1
ATOM 547 N N . THR A 1 73 ? 3.714 -7.426 14.878 1.00 73.38 73 THR A N 1
ATOM 548 C CA . THR A 1 73 ? 5.008 -6.780 15.083 1.00 73.38 73 THR A CA 1
ATOM 549 C C . THR A 1 73 ? 6.102 -7.659 14.485 1.00 73.38 73 THR A C 1
ATOM 551 O O . THR A 1 73 ? 6.111 -8.872 14.706 1.00 73.38 73 THR A O 1
ATOM 554 N N . GLY A 1 74 ? 7.016 -7.060 13.722 1.00 67.75 74 GLY A N 1
ATOM 555 C CA . GLY A 1 74 ? 8.168 -7.772 13.174 1.00 67.75 74 GLY A CA 1
ATOM 556 C C . GLY A 1 74 ? 9.100 -8.314 14.265 1.00 67.75 74 GLY A C 1
ATOM 557 O O . GLY A 1 74 ? 8.995 -7.953 15.438 1.00 67.75 74 GLY A O 1
ATOM 558 N N . ARG A 1 75 ? 10.046 -9.169 13.857 1.00 63.97 75 ARG A N 1
ATOM 559 C CA . ARG A 1 75 ? 11.022 -9.856 14.731 1.00 63.97 75 ARG A CA 1
ATOM 560 C C . ARG A 1 75 ? 11.828 -8.921 15.641 1.00 63.97 75 ARG A C 1
ATOM 562 O O . ARG A 1 75 ? 12.254 -9.341 16.708 1.00 63.97 75 ARG A 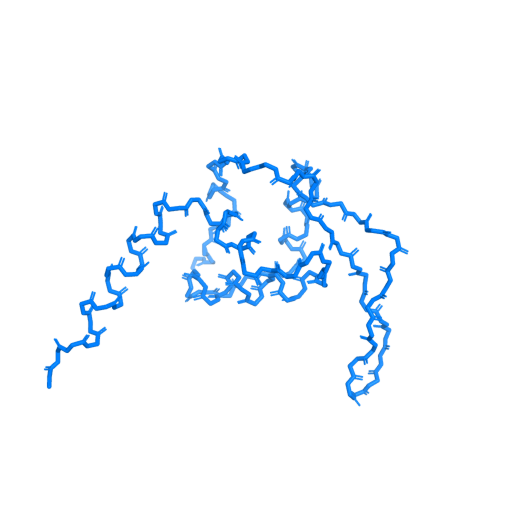O 1
ATOM 569 N N . THR A 1 76 ? 12.032 -7.680 15.217 1.00 66.31 76 THR A N 1
ATOM 570 C CA . THR A 1 76 ? 12.796 -6.644 15.922 1.00 66.31 76 THR A CA 1
ATOM 571 C C . THR A 1 76 ? 11.998 -5.894 16.992 1.00 66.31 76 THR A C 1
ATOM 573 O O . THR A 1 76 ? 12.584 -5.105 17.725 1.00 66.31 76 THR A O 1
ATOM 576 N N . GLY A 1 77 ? 10.689 -6.145 17.121 1.00 66.94 77 GLY A N 1
ATOM 577 C CA . GLY A 1 77 ? 9.813 -5.371 18.001 1.00 66.94 77 GLY A CA 1
ATOM 578 C C . GLY A 1 77 ? 9.535 -3.962 17.455 1.00 66.94 77 GLY A C 1
ATOM 579 O O . GLY A 1 77 ? 10.354 -3.357 16.772 1.00 66.94 77 GLY A O 1
ATOM 580 N N . GLY A 1 78 ? 8.331 -3.445 17.703 1.00 76.88 78 GLY A N 1
ATOM 581 C CA . GLY A 1 78 ? 7.893 -2.132 17.222 1.00 76.88 78 GLY A CA 1
ATOM 582 C C . GLY A 1 78 ? 6.374 -1.986 17.261 1.00 76.88 78 GLY A C 1
ATOM 583 O O . GLY A 1 78 ? 5.667 -2.950 17.549 1.00 76.88 78 GLY A O 1
ATOM 584 N N . ARG A 1 79 ? 5.850 -0.788 16.967 1.00 80.31 79 ARG A N 1
ATOM 585 C CA . ARG A 1 79 ? 4.398 -0.589 16.836 1.00 80.31 79 ARG A CA 1
ATOM 586 C C . ARG A 1 79 ? 3.890 -1.432 15.657 1.00 80.31 79 ARG A C 1
ATOM 588 O O . ARG A 1 79 ? 4.434 -1.290 14.562 1.00 80.31 79 ARG A O 1
ATOM 595 N N . PRO A 1 80 ? 2.869 -2.286 15.843 1.00 84.38 80 PRO A N 1
ATOM 596 C CA . PRO A 1 80 ? 2.340 -3.070 14.738 1.00 84.38 80 PRO A CA 1
ATOM 597 C C . PRO A 1 80 ? 1.775 -2.137 13.652 1.00 84.38 80 PRO A C 1
ATOM 599 O O . PRO A 1 80 ? 1.121 -1.140 13.985 1.00 84.38 80 PRO A O 1
ATOM 602 N N . PRO A 1 81 ? 2.050 -2.410 12.364 1.00 88.50 81 PRO A N 1
ATOM 603 C CA . PRO A 1 81 ? 1.661 -1.513 11.285 1.00 88.50 81 PRO A CA 1
ATOM 604 C C . PRO A 1 81 ? 0.145 -1.533 11.102 1.00 88.50 81 PRO A C 1
ATOM 606 O O . PRO A 1 81 ? -0.488 -2.576 11.255 1.00 88.50 81 PRO A O 1
ATOM 609 N N . ALA A 1 82 ? -0.441 -0.395 10.736 1.00 92.81 82 ALA A N 1
ATOM 610 C CA . ALA A 1 82 ? -1.828 -0.373 10.285 1.00 92.81 82 ALA A CA 1
ATOM 611 C C . ALA A 1 82 ? -1.969 -1.205 9.003 1.00 92.81 82 ALA A C 1
ATOM 613 O O . ALA A 1 82 ? -1.127 -1.104 8.105 1.00 92.81 82 ALA A O 1
ATOM 614 N N . LEU A 1 83 ? -3.027 -2.010 8.925 1.00 94.31 83 LEU A N 1
ATOM 615 C CA . LEU A 1 83 ? -3.335 -2.802 7.742 1.00 94.31 83 LEU A CA 1
ATOM 616 C C . LEU A 1 83 ? -4.366 -2.104 6.864 1.00 94.31 83 LEU A C 1
ATOM 618 O O . LEU A 1 83 ? -5.355 -1.535 7.345 1.00 94.31 83 LEU A O 1
ATOM 622 N N . TYR A 1 84 ? -4.154 -2.239 5.566 1.00 92.62 84 TYR A N 1
ATOM 623 C CA . TYR A 1 84 ? -5.008 -1.735 4.508 1.00 92.62 84 TYR A CA 1
ATOM 624 C C . TYR A 1 84 ? -5.526 -2.900 3.674 1.00 92.62 84 TYR A C 1
ATOM 626 O O . TYR A 1 84 ? -4.930 -3.977 3.648 1.00 92.62 84 TYR A O 1
ATOM 634 N N . ALA A 1 85 ? -6.653 -2.672 3.018 1.00 90.06 85 ALA A N 1
ATOM 635 C CA . ALA A 1 85 ? -7.188 -3.540 1.985 1.00 90.06 85 ALA A CA 1
ATOM 636 C C . ALA A 1 85 ? -7.549 -2.673 0.781 1.00 90.06 85 ALA A C 1
ATOM 638 O O . ALA A 1 85 ? -7.779 -1.468 0.926 1.00 90.06 85 ALA A O 1
ATOM 639 N N . PHE A 1 86 ? -7.603 -3.271 -0.400 1.00 86.62 86 PHE A N 1
ATOM 640 C CA . PHE A 1 86 ? -8.162 -2.572 -1.545 1.00 86.62 86 PHE A CA 1
ATOM 641 C C . PHE A 1 86 ? -9.668 -2.350 -1.361 1.00 86.62 86 PHE A C 1
ATOM 643 O O . PHE A 1 86 ? -10.352 -3.152 -0.726 1.00 86.62 86 PHE A O 1
ATOM 650 N N . ALA A 1 87 ? -10.165 -1.222 -1.867 1.00 82.88 87 ALA A N 1
ATOM 651 C CA . ALA A 1 87 ? -11.558 -0.810 -1.698 1.00 82.88 87 ALA A CA 1
ATOM 652 C C . ALA A 1 87 ? -12.539 -1.589 -2.585 1.00 82.88 87 ALA A C 1
ATOM 654 O O . ALA A 1 87 ? -13.715 -1.697 -2.248 1.00 82.88 87 ALA A O 1
ATOM 655 N N . ASP A 1 88 ? -12.057 -2.112 -3.709 1.00 72.56 88 ASP A N 1
ATOM 656 C CA . ASP A 1 88 ? -12.836 -2.888 -4.665 1.00 72.56 88 ASP A CA 1
ATOM 657 C C . ASP A 1 88 ? -12.133 -4.227 -4.900 1.00 72.56 88 ASP A C 1
ATOM 659 O O . ASP A 1 88 ? -10.903 -4.282 -4.922 1.00 72.56 88 ASP A O 1
ATOM 663 N N . ASN A 1 89 ? -12.916 -5.297 -5.043 1.00 59.00 89 ASN A N 1
ATOM 664 C CA . ASN A 1 89 ? -12.415 -6.614 -5.438 1.00 59.00 89 ASN A CA 1
ATOM 665 C C . ASN A 1 89 ? -12.401 -6.764 -6.969 1.00 59.00 89 ASN A C 1
ATOM 667 O O . ASN A 1 89 ? -11.827 -7.721 -7.489 1.00 59.00 89 ASN A O 1
ATOM 671 N N . GLU A 1 90 ? -13.026 -5.817 -7.681 1.00 48.34 90 GLU A N 1
ATOM 672 C CA . GLU A 1 90 ? -12.958 -5.681 -9.126 1.00 48.34 90 GLU A CA 1
ATOM 673 C C . GLU A 1 90 ? -11.945 -4.618 -9.558 1.00 48.34 90 GLU A C 1
ATOM 675 O O . GLU A 1 90 ? -11.848 -3.497 -9.056 1.00 48.34 90 GLU A O 1
ATOM 680 N N . LEU A 1 91 ? -11.176 -5.013 -10.562 1.00 45.75 91 LEU A N 1
ATOM 681 C CA . LEU A 1 91 ? -10.095 -4.259 -11.161 1.00 45.75 91 LEU A CA 1
ATOM 682 C C . LEU A 1 91 ? -10.590 -3.005 -11.878 1.00 45.75 91 LEU A C 1
ATOM 684 O O . LEU A 1 91 ? -10.949 -3.049 -13.055 1.00 45.75 91 LEU A O 1
ATOM 688 N N . ARG A 1 92 ? -10.506 -1.847 -11.220 1.00 48.66 92 ARG A N 1
ATOM 689 C CA . ARG A 1 92 ? -10.553 -0.564 -11.926 1.00 48.66 92 ARG A CA 1
ATOM 690 C C . ARG A 1 92 ? -9.174 -0.2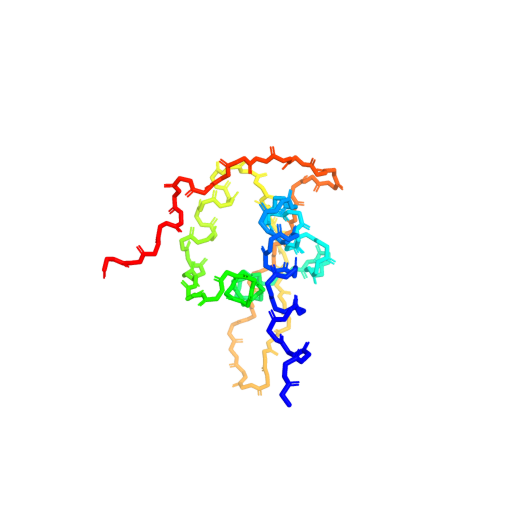19 -12.473 1.00 48.66 92 ARG A C 1
ATOM 692 O O . ARG A 1 92 ? -8.255 0.139 -11.743 1.00 48.66 92 ARG A O 1
ATOM 699 N N . VAL A 1 93 ? -9.044 -0.337 -13.793 1.00 45.00 93 VAL A N 1
ATOM 700 C CA . VAL A 1 93 ? -7.899 0.168 -14.556 1.00 45.00 93 VAL A CA 1
ATOM 701 C C . VAL A 1 93 ? -7.928 1.693 -14.495 1.00 45.00 93 VAL A C 1
ATOM 703 O O . VAL A 1 93 ? -8.616 2.344 -15.275 1.00 45.00 93 VAL A O 1
ATOM 706 N N . THR A 1 94 ? -7.197 2.273 -13.550 1.00 48.03 94 THR A N 1
ATOM 707 C CA . THR A 1 94 ? -6.918 3.708 -13.524 1.00 48.03 94 THR A CA 1
ATOM 708 C C . THR A 1 94 ? -5.498 3.952 -14.032 1.00 48.03 94 THR A C 1
ATOM 710 O O . THR A 1 94 ? -4.526 3.354 -13.568 1.00 48.03 94 THR A O 1
ATOM 713 N N . ASP A 1 95 ? -5.383 4.809 -15.044 1.00 50.78 95 ASP A N 1
ATOM 714 C CA . ASP A 1 95 ? -4.117 5.283 -15.605 1.00 50.78 95 ASP A CA 1
ATOM 715 C C . ASP A 1 95 ? -3.488 6.284 -14.611 1.00 50.78 95 ASP A C 1
ATOM 717 O O . ASP A 1 95 ? -3.686 7.496 -14.675 1.00 50.78 95 ASP A O 1
ATOM 721 N N . GLU A 1 96 ? -2.836 5.770 -13.563 1.00 50.19 96 GLU A N 1
ATOM 722 C CA . GLU A 1 96 ? -2.466 6.568 -12.379 1.00 50.19 96 GLU A CA 1
ATOM 723 C C . GLU A 1 96 ? -1.061 7.187 -12.416 1.00 50.19 96 GLU A C 1
ATOM 725 O O . GLU A 1 96 ? -0.679 7.899 -11.479 1.00 50.19 96 GLU A O 1
ATOM 730 N N . PHE A 1 97 ? -0.303 6.987 -13.496 1.00 48.62 97 PHE A N 1
ATOM 731 C CA . PHE A 1 97 ? 1.132 7.298 -13.550 1.00 48.62 97 PHE A CA 1
ATOM 732 C C . PHE A 1 97 ? 1.514 8.765 -13.737 1.00 48.62 97 PHE A C 1
ATOM 734 O O . PHE A 1 97 ? 2.701 9.084 -13.732 1.00 48.62 97 PHE A O 1
ATOM 741 N N . ALA A 1 98 ? 0.567 9.701 -13.782 1.00 48.69 98 ALA A N 1
ATOM 742 C CA . ALA A 1 98 ? 0.938 11.117 -13.787 1.00 48.69 98 ALA A CA 1
ATOM 743 C C . ALA A 1 98 ? 1.645 11.568 -12.482 1.00 48.69 98 ALA A C 1
ATOM 745 O O . ALA A 1 98 ? 2.291 12.616 -12.481 1.00 48.69 98 ALA A O 1
ATOM 746 N N . THR A 1 99 ? 1.547 10.809 -11.376 1.00 52.38 99 THR A N 1
ATOM 747 C CA . THR A 1 99 ? 1.944 11.289 -10.033 1.00 52.38 99 THR A CA 1
ATOM 748 C C . THR A 1 99 ? 3.098 10.554 -9.346 1.00 52.38 99 THR A C 1
ATOM 750 O O . THR A 1 99 ? 3.607 11.069 -8.354 1.00 52.38 99 THR A O 1
ATOM 753 N N . LEU A 1 100 ? 3.542 9.396 -9.845 1.00 55.50 100 LEU A N 1
ATOM 754 C CA . LEU A 1 100 ? 4.723 8.679 -9.331 1.00 55.50 100 LEU A CA 1
ATOM 755 C C . LEU A 1 100 ? 5.909 8.886 -10.277 1.00 55.50 100 LEU A C 1
ATOM 757 O O . LEU A 1 100 ? 6.488 7.925 -10.781 1.00 55.50 100 LEU A O 1
ATOM 761 N N . LYS A 1 101 ? 6.224 10.148 -10.588 1.00 51.88 101 LYS A N 1
ATOM 762 C CA . LYS A 1 101 ? 7.411 10.439 -11.393 1.00 51.88 101 LYS A CA 1
ATOM 763 C C . LYS A 1 101 ? 8.666 10.042 -10.607 1.00 51.88 101 LYS A C 1
ATOM 765 O O . LYS A 1 101 ? 8.707 10.297 -9.400 1.00 51.88 101 LYS A O 1
ATOM 770 N N . PRO A 1 102 ? 9.671 9.442 -11.266 1.00 45.75 102 PRO A N 1
ATOM 771 C CA . PRO A 1 102 ? 10.982 9.274 -10.656 1.00 45.75 102 PRO A CA 1
ATOM 772 C C . PRO A 1 102 ? 11.520 10.648 -10.213 1.00 45.75 102 PRO A C 1
ATOM 774 O O . PRO A 1 102 ? 11.171 11.659 -10.837 1.00 45.75 102 PRO A O 1
ATOM 777 N N . PRO A 1 103 ? 12.322 10.719 -9.135 1.00 51.97 103 PRO A N 1
ATOM 778 C CA . PRO A 1 103 ? 13.042 11.945 -8.808 1.00 51.97 103 PRO A CA 1
ATOM 779 C C . PRO A 1 103 ? 13.920 12.370 -10.006 1.00 51.97 103 PRO A C 1
ATOM 781 O O . PRO A 1 103 ? 14.354 11.489 -10.756 1.00 51.97 103 PRO A O 1
ATOM 784 N N . PRO A 1 104 ? 14.110 13.687 -10.230 1.00 52.59 104 PRO A N 1
ATOM 785 C CA . PRO A 1 104 ? 14.943 14.202 -11.317 1.00 52.59 104 PRO A CA 1
ATOM 786 C C . PRO A 1 104 ? 16.404 13.756 -11.204 1.00 52.59 104 PRO A C 1
ATOM 788 O 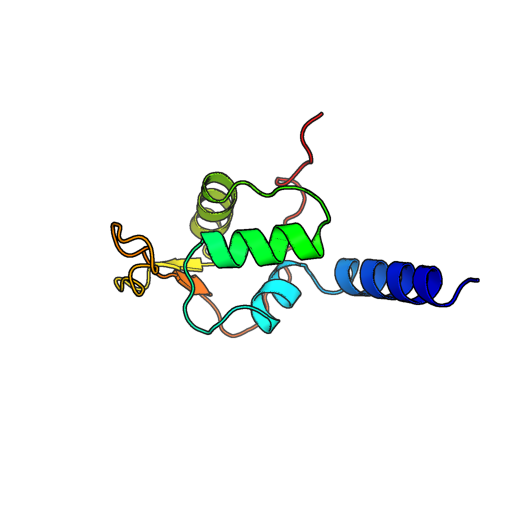O . PRO A 1 104 ? 16.867 13.509 -10.065 1.00 52.59 104 PRO A O 1
#

Radius of gyration: 15.18 Å; chains: 1; bounding box: 38×30×42 Å

Sequence (104 aa):
HDHADIIASGRRRLAGKLSYTNIAFALAPARFPMSELSEIYCAALGYPVDTTNLLRILSRRGVVVATGTVGRTGRTGGRPPALYAFADNELRVTDEFATLKPPP

Foldseek 3Di:
DDPVVVVVVVLLVVCVVQQVLRVLQVVDDQKDFLVVSQVSVCVNVVHHDDSVQVCVLCVVVQQKDFPPDFADADPVDDDTGTIIGGRDPDDDRDPRPPRRDDDD

InterPro domains:
  IPR036388 Winged helix-like DNA-binding domain superfamily [G3DSA:1.10.10.10] (16-99)
  IPR036390 Winged helix DNA-binding domain superfamily [SSF46785] (22-94)
  IPR054105 NrtR, DNA-binding winged helix domain [PF21906] (24-86)

Secondary structure (DSSP, 8-state):
--SHHHHHHHHHHHHHHS-HHHHHHHHS-SSEEHHHHHHHHHHHHTS---HHHHHHHHHHTTSEEEEEEE-PPPTT--PPPEEEEES-SS------TTS-PPP-

Organism: Gordonia otitidis (strain DSM 44809 / CCUG 52243 / JCM 12355 / NBRC 100426 / IFM 10032) (NCBI:txid1108044)